Protein AF-A0A6P0YN68-F1 (afdb_monomer)

Secondary structure (DSSP, 8-state):
-GGG-SS---TTEETTEEPP-EETT-TT-EEETTEEEETTTTEE-S-EE-TTS---TTSTTHHHHHHHHTTTSPPPSS----------HHHHHHHHHHHHHHHHTT-

Mean predicted aligned error: 12.06 Å

Structure (mmCIF, N/CA/C/O backbone):
data_AF-A0A6P0YN68-F1
#
_entry.id   AF-A0A6P0YN68-F1
#
loop_
_atom_site.group_PDB
_atom_site.id
_atom_site.type_symbol
_atom_site.label_atom_id
_atom_site.label_alt_id
_atom_site.label_comp_id
_atom_site.label_asym_id
_atom_site.label_entity_id
_atom_site.label_seq_id
_atom_site.pdbx_PDB_ins_code
_atom_site.Cartn_x
_atom_site.Cartn_y
_atom_site.Cartn_z
_atom_site.occupancy
_atom_site.B_iso_or_equiv
_atom_site.auth_seq_id
_atom_site.auth_comp_id
_atom_site.auth_asym_id
_atom_site.auth_atom_id
_atom_site.pdbx_PDB_model_num
ATOM 1 N N . VAL A 1 1 ? -4.186 10.390 -21.092 1.00 51.34 1 VAL A N 1
ATOM 2 C CA . VAL A 1 1 ? -5.154 9.856 -20.096 1.00 51.34 1 VAL A CA 1
ATOM 3 C C . VAL A 1 1 ? -6.047 10.943 -19.501 1.00 51.34 1 VAL A C 1
ATOM 5 O O . VAL A 1 1 ? -7.193 10.993 -19.904 1.00 51.34 1 VAL A O 1
ATOM 8 N N . LEU A 1 2 ? -5.574 11.868 -18.649 1.00 48.81 2 LEU A N 1
ATOM 9 C CA . LEU A 1 2 ? -6.450 12.877 -18.001 1.00 48.81 2 LEU A CA 1
ATOM 10 C C . LEU A 1 2 ? -7.196 13.826 -18.965 1.00 48.81 2 LEU A C 1
ATOM 12 O O . LEU A 1 2 ? -8.251 14.332 -18.607 1.00 48.81 2 LEU A O 1
ATOM 16 N N . LYS A 1 3 ? -6.678 14.040 -20.182 1.00 60.50 3 LYS A N 1
ATOM 17 C CA . LYS A 1 3 ? -7.331 14.846 -21.232 1.00 60.50 3 LYS A CA 1
ATOM 18 C C . LYS A 1 3 ? -8.495 14.134 -21.946 1.00 60.50 3 LYS A C 1
ATOM 20 O O . LYS A 1 3 ? -9.239 14.787 -22.660 1.00 60.50 3 LYS A O 1
ATOM 25 N N . HIS A 1 4 ? -8.650 12.820 -21.760 1.00 65.06 4 HIS A N 1
ATOM 26 C CA . HIS A 1 4 ? -9.689 12.008 -22.415 1.00 65.06 4 HIS A CA 1
ATOM 27 C C . HIS A 1 4 ? -10.831 11.610 -21.469 1.00 65.06 4 HIS A C 1
ATOM 29 O O . HIS A 1 4 ? -11.683 10.814 -21.843 1.00 65.06 4 HIS A O 1
ATOM 35 N N . ILE A 1 5 ? -10.847 12.124 -20.236 1.00 71.19 5 ILE A N 1
ATOM 36 C CA . ILE A 1 5 ? -11.850 11.770 -19.230 1.00 71.19 5 ILE A CA 1
ATOM 37 C C . ILE A 1 5 ? -12.532 13.064 -18.791 1.00 71.19 5 ILE A C 1
ATOM 39 O O . ILE A 1 5 ? -11.896 13.928 -18.190 1.00 71.19 5 ILE A O 1
ATOM 43 N N . SER A 1 6 ? -13.821 13.203 -19.101 1.00 72.12 6 SER A N 1
ATOM 44 C CA . SER A 1 6 ? -14.593 14.434 -18.864 1.00 72.12 6 SER A CA 1
ATOM 45 C C . SER A 1 6 ? -14.729 14.793 -17.380 1.00 72.12 6 SER A C 1
ATOM 47 O O . SER A 1 6 ? -14.870 15.964 -17.033 1.00 72.12 6 SER A O 1
ATOM 49 N N . ARG A 1 7 ? -14.654 13.803 -16.481 1.00 67.31 7 ARG A N 1
ATOM 50 C CA . ARG A 1 7 ? -14.623 13.991 -15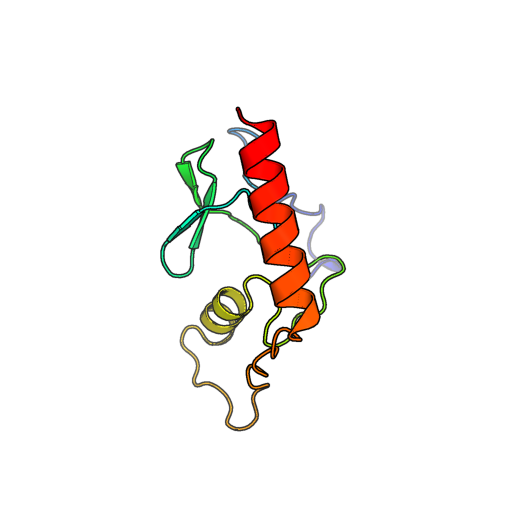.025 1.00 67.31 7 ARG A CA 1
ATOM 51 C C . ARG A 1 7 ? -13.641 13.016 -14.388 1.00 67.31 7 ARG A C 1
ATOM 53 O O . ARG A 1 7 ? -13.592 11.846 -14.756 1.00 67.31 7 ARG A O 1
ATOM 60 N N . ARG A 1 8 ? -12.871 13.480 -13.399 1.00 68.81 8 ARG A N 1
ATOM 61 C CA . ARG A 1 8 ? -11.978 12.603 -12.627 1.00 68.81 8 ARG A CA 1
ATOM 62 C C . ARG A 1 8 ? -12.815 11.554 -11.887 1.00 68.81 8 ARG A C 1
ATOM 64 O O . ARG A 1 8 ? -13.683 11.909 -11.092 1.00 68.81 8 ARG A O 1
ATOM 71 N N . LEU A 1 9 ? -12.537 10.277 -12.134 1.00 68.31 9 LEU A N 1
ATOM 72 C CA . LEU A 1 9 ? -13.107 9.171 -11.367 1.00 68.31 9 LEU A CA 1
ATOM 73 C C . LEU A 1 9 ? -12.591 9.231 -9.927 1.00 68.31 9 LEU A C 1
ATOM 75 O O . LEU A 1 9 ? -11.384 9.234 -9.684 1.00 68.31 9 LEU A O 1
ATOM 79 N N . ASN A 1 10 ? -13.513 9.280 -8.966 1.00 68.38 10 ASN A N 1
ATOM 80 C CA . ASN A 1 10 ? -13.185 9.133 -7.556 1.00 68.38 10 ASN A CA 1
ATOM 81 C C . ASN A 1 10 ? -13.312 7.653 -7.188 1.00 68.38 10 ASN A C 1
ATOM 83 O O . ASN A 1 10 ? -14.399 7.193 -6.853 1.00 68.38 10 ASN A O 1
ATOM 87 N N . LEU A 1 11 ? -12.191 6.927 -7.239 1.00 66.94 11 LEU A N 1
ATOM 88 C CA . LEU A 1 11 ? -12.108 5.486 -6.945 1.00 66.94 11 LEU A CA 1
ATOM 89 C C . LEU A 1 11 ? -12.643 5.110 -5.550 1.00 66.94 11 LEU A C 1
ATOM 91 O O . LEU A 1 11 ? -12.955 3.954 -5.281 1.00 66.94 11 LEU A O 1
ATOM 95 N N . VAL A 1 12 ? -12.751 6.087 -4.650 1.00 63.16 12 VAL A N 1
ATOM 96 C CA . VAL A 1 12 ? -13.224 5.888 -3.279 1.00 63.16 12 VAL A CA 1
ATOM 97 C C . VAL A 1 12 ? -14.738 6.061 -3.171 1.00 63.16 12 VAL A C 1
ATOM 99 O O . VAL A 1 12 ? -15.331 5.593 -2.204 1.00 63.16 12 VAL A O 1
ATOM 102 N N . ARG A 1 13 ? -15.386 6.738 -4.125 1.00 68.00 13 ARG A N 1
ATOM 103 C CA . ARG A 1 13 ? -16.820 7.040 -4.080 1.00 68.00 13 ARG A CA 1
ATOM 104 C C . ARG A 1 13 ? -17.585 5.963 -4.849 1.00 68.00 13 ARG A C 1
ATOM 106 O O . ARG A 1 13 ? -17.758 6.077 -6.058 1.00 68.00 13 ARG A O 1
ATOM 113 N N . ARG A 1 14 ? -18.022 4.923 -4.135 1.00 69.69 14 ARG A N 1
ATOM 114 C CA . ARG A 1 14 ? -18.839 3.830 -4.682 1.00 69.69 14 ARG A CA 1
ATOM 115 C C . ARG A 1 14 ? -20.325 4.042 -4.356 1.00 69.69 14 ARG A C 1
ATOM 117 O O . ARG A 1 14 ? -20.614 4.757 -3.391 1.00 69.69 14 ARG A O 1
ATOM 124 N N . PRO A 1 15 ? -21.257 3.450 -5.129 1.00 68.88 15 PRO A N 1
ATOM 125 C CA . PRO A 1 15 ? -22.693 3.499 -4.838 1.00 68.88 15 PRO A CA 1
ATOM 126 C C . PRO A 1 15 ? -23.025 3.000 -3.426 1.00 68.88 15 PRO A C 1
ATOM 128 O O . PRO A 1 15 ? -23.815 3.614 -2.721 1.00 68.88 15 PRO A O 1
ATOM 131 N N . GLU A 1 16 ? -22.339 1.947 -2.978 1.00 71.12 16 GLU A N 1
ATOM 132 C CA . GLU A 1 16 ? -22.466 1.360 -1.642 1.00 71.12 16 GLU A CA 1
ATOM 133 C C . GLU A 1 16 ? -21.719 2.128 -0.528 1.00 71.12 16 GLU A C 1
ATOM 135 O O . GLU A 1 16 ? -21.645 1.658 0.606 1.00 71.12 16 GLU A O 1
ATOM 140 N N . GLY A 1 17 ? -21.139 3.296 -0.832 1.00 68.88 17 GLY A N 1
ATOM 141 C CA . GLY A 1 17 ? -20.461 4.165 0.133 1.00 68.88 17 GLY A CA 1
ATOM 142 C C . GLY A 1 17 ? -18.961 4.361 -0.117 1.00 68.88 17 GLY A C 1
ATOM 143 O O . GLY A 1 17 ? -18.391 3.954 -1.134 1.00 68.88 17 GLY A O 1
ATOM 144 N N . LYS A 1 18 ? -18.290 5.042 0.821 1.00 69.19 18 LYS A N 1
ATOM 145 C CA . LYS A 1 18 ? -16.860 5.365 0.700 1.00 69.19 18 LYS A CA 1
ATOM 146 C C . LYS A 1 18 ? -16.014 4.104 0.914 1.00 69.19 18 LYS A C 1
ATOM 148 O O . LYS A 1 18 ? -16.069 3.492 1.974 1.00 69.19 18 LYS A O 1
ATOM 153 N N . GLY A 1 19 ? -15.244 3.695 -0.092 1.00 65.62 19 GLY A N 1
ATOM 154 C CA . GLY A 1 19 ? -14.345 2.546 0.016 1.00 65.62 19 GLY A CA 1
ATOM 155 C C . GLY A 1 19 ? -13.11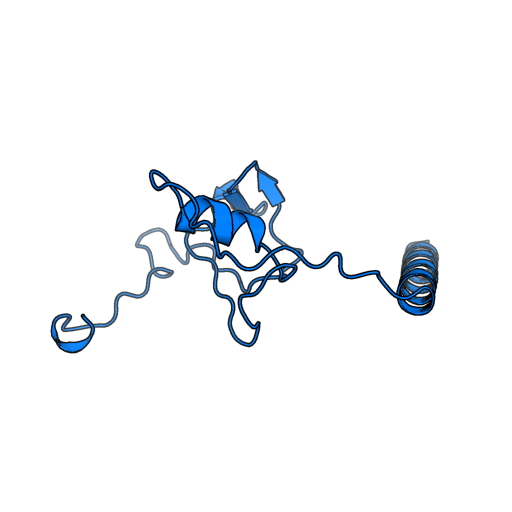2 2.805 0.890 1.00 65.62 19 GLY A C 1
ATOM 156 O O . GLY A 1 19 ? -12.773 3.964 1.137 1.00 65.62 19 GLY A O 1
ATOM 157 N N . PRO A 1 20 ? -12.419 1.744 1.349 1.00 63.78 20 PRO A N 1
ATOM 158 C CA . PRO A 1 20 ? -11.188 1.905 2.108 1.00 63.78 20 PRO A CA 1
ATOM 159 C C . PRO A 1 20 ? -10.125 2.538 1.207 1.00 63.78 20 PRO A C 1
ATOM 161 O O . PRO A 1 20 ? -9.895 2.093 0.079 1.00 63.78 20 PRO A O 1
ATOM 164 N N . GLY A 1 21 ? -9.504 3.598 1.712 1.00 62.91 21 GLY A N 1
ATOM 165 C CA . GLY A 1 21 ? -8.381 4.281 1.089 1.00 62.91 21 GLY A CA 1
ATOM 166 C C . GLY A 1 21 ? -7.246 4.395 2.092 1.00 62.91 21 GLY A C 1
ATOM 167 O O . GLY A 1 21 ? -7.490 4.697 3.260 1.00 62.91 21 GLY A O 1
ATOM 168 N N . SER A 1 22 ? -6.017 4.130 1.654 1.00 67.81 22 SER A N 1
ATOM 169 C CA . SER A 1 22 ? -4.861 4.077 2.547 1.00 67.81 22 SER A CA 1
ATOM 170 C C . SER A 1 22 ? -3.745 4.994 2.089 1.00 67.81 22 SER A C 1
ATOM 172 O O . SER A 1 22 ? -3.391 5.041 0.908 1.00 67.81 22 SER A O 1
ATOM 174 N N . TRP A 1 23 ? -3.159 5.661 3.073 1.00 74.62 23 TRP A N 1
ATOM 175 C CA . TRP A 1 23 ? -1.841 6.260 2.977 1.00 74.62 23 TRP A CA 1
ATOM 176 C C . TRP A 1 23 ? -0.837 5.172 3.353 1.00 74.62 23 TRP A C 1
ATOM 178 O O . TRP A 1 23 ? -0.983 4.526 4.398 1.00 74.62 23 TRP A O 1
ATOM 188 N N . ALA A 1 24 ? 0.154 4.930 2.498 1.00 78.81 24 ALA A N 1
ATOM 189 C CA . ALA A 1 24 ? 1.163 3.917 2.765 1.00 78.81 24 ALA A CA 1
ATOM 190 C C . ALA A 1 24 ? 1.813 4.143 4.145 1.00 78.81 24 ALA A C 1
ATOM 192 O O . ALA A 1 24 ? 2.147 5.266 4.506 1.00 78.81 24 ALA A O 1
ATOM 193 N N . GLY A 1 25 ? 1.955 3.074 4.937 1.00 77.62 25 GLY A N 1
ATOM 194 C CA . GLY A 1 25 ? 2.468 3.133 6.312 1.00 77.62 25 GLY A CA 1
ATOM 195 C C . GLY A 1 25 ? 1.411 3.251 7.417 1.00 77.62 25 GLY A C 1
ATOM 196 O O . GLY A 1 25 ? 1.780 3.268 8.590 1.00 77.62 25 GLY A O 1
ATOM 197 N N . SER A 1 26 ? 0.116 3.294 7.086 1.00 84.19 26 SER A N 1
ATOM 198 C CA . SER A 1 26 ? -0.950 3.240 8.095 1.00 84.19 26 SER A CA 1
ATOM 199 C C . SER A 1 26 ? -0.929 1.917 8.887 1.00 84.19 26 SER A C 1
ATOM 201 O O . SER A 1 26 ? -0.969 0.851 8.275 1.00 84.19 26 SER A O 1
ATOM 203 N N . PRO A 1 27 ? -0.948 1.937 10.237 1.00 83.56 27 PRO A N 1
ATOM 204 C CA . PRO A 1 27 ? -1.009 0.719 11.052 1.00 83.56 27 PRO A CA 1
ATOM 205 C C . PRO A 1 27 ? -2.404 0.068 11.073 1.00 83.56 27 PRO A C 1
ATOM 207 O O . PRO A 1 27 ? -2.592 -0.945 11.736 1.00 83.56 27 PRO A O 1
ATOM 210 N N . HIS A 1 28 ? -3.391 0.671 10.400 1.00 88.06 28 HIS A N 1
ATOM 211 C CA . HIS A 1 28 ? -4.792 0.236 10.420 1.00 88.06 28 HIS A CA 1
ATOM 212 C C . HIS A 1 28 ? -5.035 -1.080 9.673 1.00 88.06 28 HIS A C 1
ATOM 214 O O . HIS A 1 28 ? -5.882 -1.871 10.078 1.00 88.06 28 HIS A O 1
ATOM 220 N N . PHE A 1 29 ? -4.321 -1.304 8.570 1.00 89.44 29 PHE A N 1
ATOM 221 C CA . PHE A 1 29 ? -4.612 -2.413 7.665 1.00 89.44 29 PHE A CA 1
ATOM 222 C C . PHE A 1 29 ? -3.905 -3.695 8.095 1.00 89.44 29 PHE A C 1
ATOM 224 O O . PHE A 1 29 ? -2.716 -3.684 8.421 1.00 89.44 29 PHE A O 1
ATOM 231 N N . GLN A 1 30 ? -4.638 -4.804 8.038 1.00 92.00 30 GLN A N 1
ATOM 232 C CA . GLN A 1 30 ? -4.094 -6.143 8.227 1.00 92.00 30 GLN A CA 1
ATOM 233 C C . GLN A 1 30 ? -3.578 -6.681 6.899 1.00 92.00 30 GLN A C 1
ATOM 235 O O . GLN A 1 30 ? -4.071 -6.311 5.834 1.00 92.00 30 GLN A O 1
ATOM 240 N N . ARG A 1 31 ? -2.551 -7.525 6.950 1.00 90.38 31 ARG A N 1
ATOM 241 C CA . ARG A 1 31 ? -1.911 -8.042 5.746 1.00 90.38 31 ARG A CA 1
ATOM 242 C C . ARG A 1 31 ? -2.306 -9.486 5.488 1.00 90.38 31 ARG A C 1
ATOM 244 O O . ARG A 1 31 ? -2.160 -10.323 6.370 1.00 90.38 31 ARG A O 1
ATOM 251 N N . GLU A 1 32 ? -2.706 -9.756 4.251 1.00 92.75 32 GLU A N 1
ATOM 252 C CA . GLU A 1 32 ? -3.024 -11.087 3.736 1.00 92.75 32 GLU A CA 1
ATOM 253 C C . GLU A 1 32 ? -2.285 -11.285 2.407 1.00 92.75 32 GLU A C 1
ATOM 255 O O . GLU A 1 32 ? -2.728 -10.825 1.353 1.00 92.75 32 GLU A O 1
ATOM 260 N N . GLY A 1 33 ? -1.100 -11.904 2.463 1.00 91.56 33 GLY A N 1
ATOM 261 C CA . GLY A 1 33 ? -0.209 -12.028 1.304 1.00 91.56 33 GLY A CA 1
ATOM 262 C C . GLY A 1 33 ? 0.151 -10.661 0.705 1.00 91.56 33 GLY A C 1
ATOM 263 O O . GLY A 1 33 ? 0.708 -9.794 1.391 1.00 91.56 33 GLY A O 1
ATOM 264 N N . ASP A 1 34 ? -0.212 -10.465 -0.564 1.00 91.31 34 ASP A N 1
ATOM 265 C CA . ASP A 1 34 ? -0.008 -9.226 -1.332 1.00 91.31 34 ASP A CA 1
ATOM 266 C C . ASP A 1 34 ? -1.209 -8.266 -1.270 1.00 91.31 34 ASP A C 1
ATOM 268 O O . ASP A 1 34 ? -1.331 -7.335 -2.071 1.00 91.31 34 ASP A O 1
ATOM 272 N N . ARG A 1 35 ? -2.132 -8.481 -0.324 1.00 91.00 35 ARG A N 1
ATOM 273 C CA . ARG A 1 35 ? -3.309 -7.635 -0.099 1.00 91.00 35 ARG A CA 1
ATOM 274 C C . ARG A 1 35 ? -3.289 -7.017 1.294 1.00 91.00 35 ARG A C 1
ATOM 276 O O . ARG A 1 35 ? -2.789 -7.587 2.263 1.00 91.00 35 ARG A O 1
ATOM 283 N N . LEU A 1 36 ? -3.869 -5.823 1.379 1.00 91.44 36 LEU A N 1
ATOM 284 C CA . LEU A 1 36 ? -4.144 -5.131 2.634 1.00 91.44 36 LEU A CA 1
ATOM 285 C C . LEU A 1 36 ? -5.646 -5.167 2.872 1.00 91.44 36 LEU A C 1
ATOM 287 O O . LEU A 1 36 ? -6.399 -4.743 2.002 1.00 91.44 36 LEU A O 1
ATOM 291 N N . ILE A 1 37 ? -6.080 -5.660 4.022 1.00 92.12 37 ILE A N 1
ATOM 292 C CA . ILE A 1 37 ? -7.486 -5.759 4.400 1.00 92.12 37 ILE A CA 1
ATOM 293 C C . ILE A 1 37 ? -7.796 -4.689 5.437 1.00 92.12 37 ILE A C 1
ATOM 295 O O . ILE A 1 37 ? -7.033 -4.467 6.380 1.00 92.12 37 ILE A O 1
ATOM 299 N N . ASP A 1 38 ? -8.917 -4.000 5.249 1.00 90.25 38 ASP A N 1
ATOM 300 C CA . ASP A 1 38 ? -9.470 -3.126 6.273 1.00 90.25 38 ASP A CA 1
ATOM 301 C C . ASP A 1 38 ? -10.270 -3.973 7.277 1.00 90.25 38 ASP A C 1
ATOM 303 O O . ASP A 1 38 ? -11.354 -4.451 6.924 1.00 90.25 38 ASP A O 1
ATOM 307 N N . PRO A 1 39 ? -9.795 -4.148 8.525 1.00 89.69 39 PRO A N 1
ATOM 308 C CA . PRO A 1 39 ? -10.459 -5.015 9.494 1.00 89.69 39 PRO A CA 1
ATOM 309 C C . PRO A 1 39 ? -11.822 -4.480 9.955 1.00 89.69 39 PRO A C 1
ATOM 311 O O . PRO A 1 39 ? -12.613 -5.241 10.497 1.00 89.69 39 PRO A O 1
ATOM 314 N N . LYS A 1 40 ? -12.131 -3.189 9.747 1.00 86.81 40 LYS A N 1
ATOM 315 C CA . LYS A 1 40 ? -13.435 -2.619 10.132 1.00 86.81 40 LYS A CA 1
ATOM 316 C C . LYS A 1 40 ? -14.546 -2.999 9.167 1.00 86.81 40 LYS A C 1
ATOM 318 O O . LYS A 1 40 ? -15.691 -3.121 9.581 1.00 86.81 40 LYS A O 1
ATOM 323 N N . VAL A 1 41 ? -14.220 -3.122 7.882 1.00 84.56 41 VAL A N 1
ATOM 324 C CA . VAL A 1 41 ? -15.204 -3.432 6.832 1.00 84.56 41 VAL A CA 1
ATOM 325 C C . VAL A 1 41 ? -15.012 -4.823 6.232 1.00 84.56 41 VAL A C 1
ATOM 327 O O . VAL A 1 41 ? -15.836 -5.237 5.423 1.00 84.56 41 VAL A O 1
ATOM 330 N N . GLY A 1 42 ? -13.933 -5.530 6.590 1.00 87.69 42 GLY A N 1
ATOM 331 C CA . GLY A 1 42 ? -13.614 -6.869 6.087 1.00 87.69 42 GLY A CA 1
ATOM 332 C C . GLY A 1 42 ? -13.350 -6.907 4.581 1.00 87.69 42 GLY A C 1
ATOM 333 O O . GLY A 1 42 ? -13.569 -7.929 3.939 1.00 87.69 42 GLY A O 1
ATOM 334 N N . LYS A 1 43 ? -12.947 -5.779 3.983 1.00 87.50 43 LYS A N 1
ATOM 335 C CA . LYS A 1 43 ? -12.759 -5.648 2.532 1.00 87.50 43 LYS A CA 1
ATOM 336 C C . LYS A 1 43 ? -11.303 -5.337 2.196 1.00 87.50 43 LYS A C 1
ATOM 338 O O . LYS A 1 43 ? -10.660 -4.585 2.937 1.00 87.50 43 LYS A O 1
ATOM 343 N N . PRO A 1 44 ? -10.793 -5.847 1.061 1.00 88.94 44 PRO A N 1
ATOM 344 C CA . PRO A 1 44 ? -9.474 -5.479 0.590 1.00 88.94 44 PRO A CA 1
ATOM 345 C C . PRO A 1 44 ? -9.417 -3.993 0.239 1.00 88.94 44 PRO A C 1
ATOM 347 O O . PRO A 1 44 ? -10.374 -3.388 -0.260 1.00 88.94 44 PRO A O 1
ATOM 350 N N . LEU A 1 45 ? -8.254 -3.416 0.495 1.00 87.38 45 LEU A N 1
ATOM 351 C CA . LEU A 1 45 ? -7.887 -2.083 0.084 1.00 87.38 45 LEU A CA 1
ATOM 352 C C . LEU A 1 45 ? -7.865 -2.021 -1.444 1.00 87.38 45 LEU A C 1
ATOM 354 O O . LEU A 1 45 ? -7.215 -2.826 -2.103 1.00 87.38 45 LEU A O 1
ATOM 358 N N . GLN A 1 46 ? -8.562 -1.035 -1.999 1.00 82.19 46 GLN A N 1
ATOM 359 C CA . GLN A 1 46 ? -8.676 -0.888 -3.452 1.00 82.19 46 GLN A CA 1
ATOM 360 C C . GLN A 1 46 ? -7.515 -0.111 -4.065 1.00 82.19 46 GLN A C 1
ATOM 362 O O . GLN A 1 46 ? -7.143 -0.347 -5.208 1.00 82.19 46 GLN A O 1
ATOM 367 N N . TYR A 1 47 ? -6.972 0.855 -3.325 1.00 83.44 47 TYR A N 1
ATOM 368 C CA . TYR A 1 47 ? -5.853 1.662 -3.781 1.00 83.44 47 TYR A CA 1
ATOM 369 C C . TYR A 1 47 ? -4.940 2.003 -2.608 1.00 83.44 47 TYR A C 1
ATOM 371 O O . TYR A 1 47 ? -5.394 2.281 -1.494 1.00 83.44 47 TYR A O 1
ATOM 379 N N . LEU A 1 48 ? -3.643 2.009 -2.888 1.00 86.50 48 LEU A N 1
ATOM 380 C CA . LEU A 1 48 ? -2.601 2.375 -1.948 1.00 86.50 48 LEU A CA 1
ATOM 381 C C . LEU A 1 48 ? -1.913 3.640 -2.454 1.00 86.50 48 LEU A C 1
ATOM 383 O O . LEU A 1 48 ? -1.462 3.692 -3.597 1.00 86.50 48 LEU A O 1
ATOM 387 N N . HIS A 1 49 ? -1.872 4.676 -1.621 1.00 85.19 49 HIS A N 1
ATOM 388 C CA . HIS A 1 49 ? -1.296 5.962 -1.990 1.00 85.19 49 HIS A CA 1
ATOM 389 C C . HIS A 1 49 ? -0.042 6.250 -1.159 1.00 85.19 49 HIS A C 1
ATOM 391 O O . HIS A 1 49 ? -0.115 6.434 0.054 1.00 85.19 49 HIS A O 1
ATOM 397 N N . TRP A 1 50 ? 1.115 6.340 -1.818 1.00 88.12 50 TRP A N 1
ATOM 398 C CA . TRP A 1 50 ? 2.395 6.745 -1.217 1.00 88.12 50 TRP A CA 1
ATOM 399 C C . TRP A 1 50 ? 2.596 8.267 -1.245 1.00 88.12 50 TRP A C 1
ATOM 401 O O . TRP A 1 50 ? 3.635 8.771 -1.661 1.00 88.12 50 TRP A O 1
ATOM 411 N N 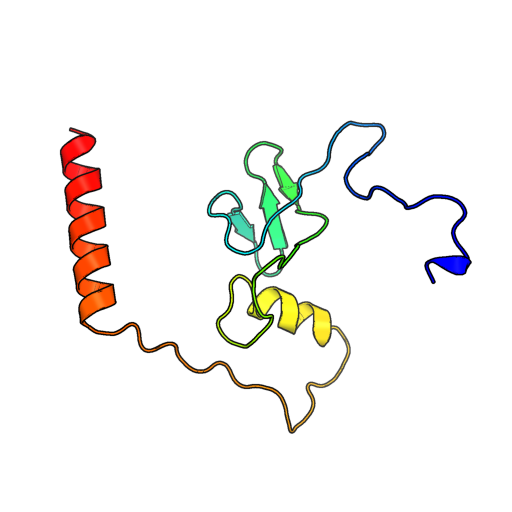. ALA A 1 51 ? 1.592 9.036 -0.834 1.00 80.19 51 ALA A N 1
ATOM 412 C CA . ALA A 1 51 ? 1.722 10.489 -0.808 1.00 80.19 51 ALA A CA 1
ATOM 413 C C . ALA A 1 51 ? 2.789 10.927 0.206 1.00 80.19 51 ALA A C 1
ATOM 415 O O . ALA A 1 51 ? 2.728 10.556 1.377 1.00 80.19 51 ALA A O 1
ATOM 416 N N . GLY A 1 52 ? 3.769 11.709 -0.247 1.00 81.19 52 GLY A N 1
ATOM 417 C CA . GLY A 1 52 ? 4.878 12.164 0.598 1.00 81.19 52 GLY A CA 1
ATOM 418 C C . GLY A 1 52 ? 5.877 11.068 0.989 1.00 81.19 52 GLY A C 1
ATOM 419 O O . GLY A 1 52 ? 6.830 11.354 1.707 1.00 81.19 52 GLY A O 1
ATOM 420 N N . ILE A 1 53 ? 5.705 9.831 0.508 1.00 83.62 53 ILE A N 1
ATOM 421 C CA . ILE A 1 53 ? 6.652 8.731 0.712 1.00 83.62 53 ILE A CA 1
ATOM 422 C C . ILE A 1 53 ? 7.329 8.447 -0.619 1.00 83.62 53 ILE A C 1
ATOM 424 O O . ILE A 1 53 ? 6.683 8.081 -1.599 1.00 83.62 53 ILE A O 1
ATOM 428 N N . ARG A 1 54 ? 8.656 8.578 -0.652 1.00 86.31 54 ARG A N 1
ATOM 429 C CA . ARG A 1 54 ? 9.434 8.158 -1.815 1.00 86.31 54 ARG A CA 1
ATOM 430 C C . ARG A 1 54 ? 9.288 6.646 -1.989 1.00 86.31 54 ARG A C 1
ATOM 432 O O . ARG A 1 54 ? 9.637 5.884 -1.088 1.00 86.31 54 ARG A O 1
ATOM 439 N N . ILE A 1 55 ? 8.768 6.230 -3.142 1.00 87.88 55 ILE A N 1
ATOM 440 C CA . ILE A 1 55 ? 8.642 4.816 -3.504 1.00 87.88 55 ILE A CA 1
ATOM 441 C C . ILE A 1 55 ? 10.045 4.295 -3.812 1.00 87.88 55 ILE A C 1
ATOM 443 O O . ILE A 1 55 ? 10.621 4.593 -4.856 1.00 87.88 55 ILE A O 1
ATOM 447 N N . GLN A 1 56 ? 10.616 3.572 -2.855 1.00 89.50 56 GLN A N 1
ATOM 448 C CA . GLN A 1 56 ? 11.947 2.989 -2.948 1.00 89.50 56 GLN A CA 1
ATOM 449 C C . GLN A 1 56 ? 12.039 1.755 -2.048 1.00 89.50 56 GLN A C 1
ATOM 451 O O . GLN A 1 56 ? 11.236 1.616 -1.115 1.00 89.50 56 GLN A O 1
ATOM 456 N N . PRO A 1 57 ? 13.033 0.884 -2.263 1.00 90.31 57 PRO A N 1
ATOM 457 C CA . PRO A 1 57 ? 13.189 -0.296 -1.439 1.00 90.31 57 PRO A CA 1
ATOM 458 C C . PRO A 1 57 ? 13.255 0.032 0.053 1.00 90.31 57 PRO A C 1
ATOM 460 O O . PRO A 1 57 ? 13.950 0.951 0.483 1.00 90.31 57 PRO A O 1
ATOM 463 N N . GLY A 1 58 ? 12.470 -0.707 0.839 1.00 85.94 58 GLY A N 1
ATOM 464 C CA . GLY A 1 58 ? 12.346 -0.501 2.284 1.00 85.94 58 GLY A CA 1
ATOM 465 C C . GLY A 1 58 ? 11.263 0.498 2.711 1.00 85.94 58 GLY A C 1
ATOM 466 O O . GLY A 1 58 ? 10.973 0.576 3.905 1.00 85.94 58 GLY A O 1
ATOM 467 N N . CYS A 1 59 ? 10.611 1.215 1.786 1.00 89.31 59 CYS A N 1
ATOM 468 C CA . CYS A 1 59 ? 9.439 2.019 2.135 1.00 89.31 59 CYS A CA 1
ATOM 469 C C . CYS A 1 59 ? 8.256 1.133 2.569 1.00 89.31 59 CYS A C 1
ATOM 471 O O . CYS A 1 59 ? 8.228 -0.080 2.330 1.00 89.31 59 CYS A O 1
ATOM 473 N N . ALA A 1 60 ? 7.251 1.744 3.201 1.00 88.75 60 ALA A N 1
ATOM 474 C CA . ALA A 1 60 ? 6.040 1.029 3.592 1.00 88.75 60 ALA A CA 1
ATOM 475 C C . ALA A 1 60 ? 5.418 0.323 2.379 1.00 88.75 60 ALA A C 1
ATOM 477 O O . ALA A 1 60 ? 5.256 0.944 1.331 1.00 88.75 60 ALA A O 1
ATOM 478 N N . TYR A 1 61 ? 5.091 -0.962 2.531 1.00 89.94 61 TYR A N 1
ATOM 479 C CA . TYR A 1 61 ? 4.480 -1.793 1.486 1.00 89.94 61 TYR A CA 1
ATOM 480 C C . TYR A 1 61 ? 5.273 -1.870 0.166 1.00 89.94 61 TYR A C 1
ATOM 482 O O . TYR A 1 61 ? 4.688 -2.095 -0.892 1.00 89.94 61 TYR A O 1
ATOM 490 N N . TRP A 1 62 ? 6.597 -1.679 0.211 1.00 91.12 62 TRP A N 1
ATOM 491 C CA . TRP A 1 62 ? 7.468 -1.815 -0.964 1.00 91.12 62 TRP A CA 1
ATOM 492 C C . TRP A 1 62 ? 7.304 -3.163 -1.673 1.00 91.12 62 TRP A C 1
ATOM 494 O O .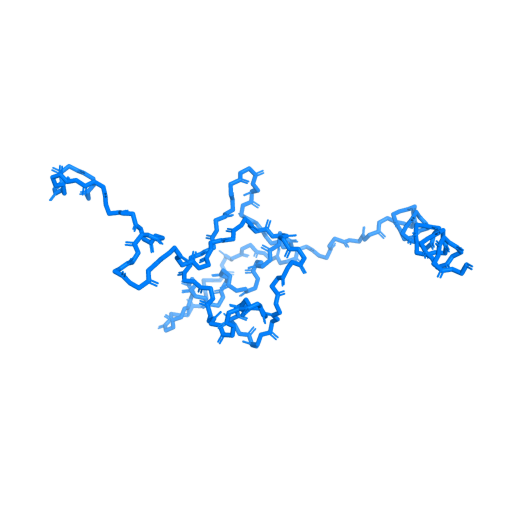 TRP A 1 62 ? 7.288 -3.230 -2.893 1.00 91.12 62 TRP A O 1
ATOM 504 N N . ASP A 1 63 ? 7.168 -4.234 -0.904 1.00 90.94 63 ASP A N 1
ATOM 505 C CA . ASP A 1 63 ? 6.992 -5.592 -1.406 1.00 90.94 63 ASP A CA 1
ATOM 506 C C . ASP A 1 63 ? 5.660 -5.789 -2.143 1.00 90.94 63 ASP A C 1
ATOM 508 O O . ASP A 1 63 ? 5.638 -6.441 -3.180 1.00 90.94 63 ASP A O 1
ATOM 512 N N . ILE A 1 64 ? 4.579 -5.151 -1.681 1.00 92.38 64 ILE A N 1
ATOM 513 C CA . ILE A 1 64 ? 3.303 -5.114 -2.416 1.00 92.38 64 ILE A CA 1
ATOM 514 C C . ILE A 1 64 ? 3.482 -4.372 -3.744 1.00 92.38 64 ILE A C 1
ATOM 516 O O . ILE A 1 64 ? 3.048 -4.852 -4.789 1.00 92.38 64 ILE A O 1
ATOM 520 N N . TRP A 1 65 ? 4.137 -3.206 -3.720 1.00 91.50 65 TRP A N 1
ATOM 521 C CA . TRP A 1 65 ? 4.436 -2.463 -4.945 1.00 91.50 65 TRP A CA 1
ATOM 522 C C . TRP A 1 65 ? 5.271 -3.301 -5.920 1.00 91.50 65 TRP A C 1
ATOM 524 O O . TRP A 1 65 ? 4.948 -3.358 -7.102 1.00 91.50 65 TRP A O 1
ATOM 534 N N . GLU A 1 66 ? 6.306 -3.982 -5.424 1.00 91.81 66 GLU A N 1
ATOM 535 C CA . GLU A 1 66 ? 7.201 -4.807 -6.232 1.00 91.81 66 GLU A CA 1
ATOM 536 C C . GLU A 1 66 ? 6.468 -6.000 -6.856 1.00 91.81 66 GLU A C 1
ATOM 538 O O . GLU A 1 66 ? 6.641 -6.254 -8.048 1.00 91.81 66 GLU A O 1
ATOM 543 N N . HIS A 1 67 ? 5.625 -6.689 -6.079 1.00 92.50 67 HIS A N 1
ATOM 544 C CA . HIS A 1 67 ? 4.801 -7.797 -6.559 1.00 92.50 67 HIS A CA 1
ATOM 545 C C . HIS A 1 67 ? 3.946 -7.372 -7.757 1.00 92.50 67 HIS A C 1
ATOM 547 O O . HIS A 1 67 ? 4.043 -7.966 -8.827 1.00 92.50 67 HIS A O 1
ATOM 553 N N . TYR A 1 68 ? 3.151 -6.306 -7.606 1.00 92.44 68 TYR A N 1
ATOM 554 C CA . TYR A 1 68 ? 2.272 -5.852 -8.685 1.00 92.44 68 TYR A CA 1
ATOM 555 C C . TYR A 1 68 ? 3.032 -5.194 -9.838 1.00 92.44 68 TYR A C 1
ATOM 557 O O . TYR A 1 68 ? 2.575 -5.264 -10.976 1.00 92.44 68 TYR A O 1
ATOM 565 N N . ARG A 1 69 ? 4.190 -4.570 -9.582 1.00 91.62 69 ARG A N 1
ATOM 566 C CA . ARG A 1 69 ? 4.996 -3.947 -10.638 1.00 91.62 69 ARG A CA 1
ATOM 567 C C . ARG A 1 69 ? 5.499 -4.971 -11.649 1.00 91.62 69 ARG A C 1
ATOM 569 O O . ARG A 1 69 ? 5.589 -4.623 -12.822 1.00 91.62 69 ARG A O 1
ATOM 576 N N . TYR A 1 70 ? 5.836 -6.174 -11.199 1.00 92.31 70 TYR A N 1
ATOM 577 C CA . TYR A 1 70 ? 6.373 -7.243 -12.043 1.00 92.31 70 TYR A CA 1
ATOM 578 C C . TYR A 1 70 ? 5.411 -8.429 -12.154 1.00 92.31 70 TYR A C 1
ATOM 580 O O . TYR A 1 70 ? 5.824 -9.550 -12.440 1.00 92.31 70 TYR A O 1
ATOM 588 N N . LEU A 1 71 ? 4.11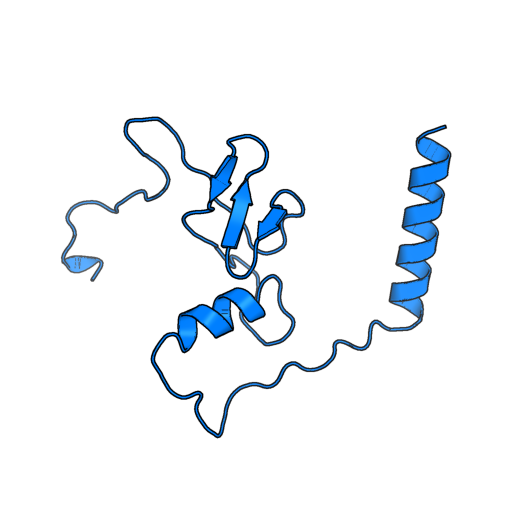6 -8.209 -11.915 1.00 94.31 71 LEU A N 1
ATOM 589 C CA . LEU A 1 71 ? 3.125 -9.270 -12.023 1.00 94.31 71 LEU A CA 1
ATOM 590 C C . LEU A 1 71 ? 3.014 -9.715 -13.487 1.00 94.31 71 LEU A C 1
ATOM 592 O O . LEU A 1 71 ? 2.543 -8.962 -14.334 1.00 94.31 71 LEU A O 1
ATOM 596 N N . GLY A 1 72 ? 3.454 -10.942 -13.770 1.00 93.94 72 GLY A N 1
ATOM 597 C CA . GLY A 1 72 ? 3.489 -11.490 -15.129 1.00 93.94 72 GLY A CA 1
ATOM 598 C C . GLY A 1 72 ? 4.684 -11.037 -15.976 1.00 93.94 72 GLY A C 1
ATOM 599 O O . GLY A 1 72 ? 4.767 -11.416 -17.140 1.00 93.94 72 GLY A O 1
ATOM 600 N N . GLU A 1 73 ? 5.624 -10.276 -15.408 1.00 93.19 73 GLU A N 1
ATOM 601 C CA . GLU A 1 73 ? 6.849 -9.826 -16.077 1.00 93.19 73 GLU A CA 1
ATOM 602 C C . GLU A 1 73 ? 8.089 -10.343 -15.334 1.00 93.19 73 GLU A C 1
ATOM 604 O O . GLU A 1 73 ? 8.107 -10.465 -14.108 1.00 93.19 73 GLU A O 1
ATOM 609 N N . ALA A 1 74 ? 9.171 -10.618 -16.065 1.00 90.06 74 ALA A N 1
ATOM 610 C CA . ALA A 1 74 ? 10.456 -10.889 -15.430 1.00 90.06 74 ALA A CA 1
ATOM 611 C C . ALA A 1 74 ? 11.002 -9.607 -14.782 1.00 90.06 74 ALA A C 1
ATOM 613 O O . ALA A 1 74 ? 10.979 -8.530 -15.382 1.00 90.06 74 ALA A O 1
ATOM 614 N N . LYS A 1 75 ? 11.540 -9.723 -13.562 1.00 89.38 75 LYS A N 1
ATOM 615 C CA . LYS A 1 75 ? 12.235 -8.603 -12.917 1.00 89.38 75 LYS A CA 1
ATOM 616 C C . LYS A 1 75 ? 13.478 -8.226 -13.743 1.00 89.38 75 LYS A C 1
ATOM 618 O O . LYS A 1 75 ? 14.234 -9.121 -14.124 1.00 89.38 75 LYS A O 1
ATOM 623 N N . PRO A 1 76 ? 13.725 -6.932 -14.009 1.00 88.56 76 PRO A N 1
ATOM 624 C CA . PRO A 1 76 ? 14.895 -6.498 -14.759 1.0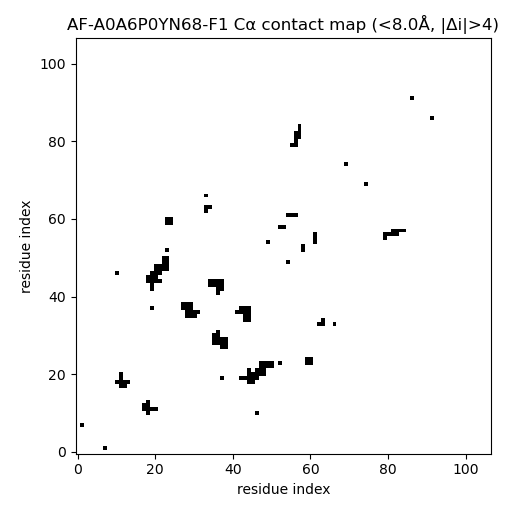0 88.56 76 PRO A CA 1
ATOM 625 C C . PRO A 1 76 ? 16.172 -6.778 -13.963 1.00 88.56 76 PRO A C 1
ATOM 627 O O . PRO A 1 76 ? 16.176 -6.665 -12.742 1.00 88.56 76 PRO A O 1
ATOM 630 N N . THR A 1 77 ? 17.276 -7.076 -14.652 1.00 84.62 77 THR A N 1
ATOM 631 C CA . THR A 1 77 ? 18.580 -7.366 -14.025 1.00 84.62 77 THR A CA 1
ATOM 632 C C . THR A 1 77 ? 19.071 -6.217 -13.140 1.00 84.62 77 THR A C 1
ATOM 634 O O . THR A 1 77 ? 19.602 -6.440 -12.056 1.00 84.62 77 THR A O 1
ATOM 637 N N . ASN A 1 78 ? 18.832 -4.978 -13.575 1.00 82.12 78 ASN A N 1
ATOM 638 C CA . ASN A 1 78 ? 19.140 -3.770 -12.816 1.00 82.12 78 ASN A CA 1
ATOM 639 C C . ASN A 1 78 ? 17.866 -3.247 -12.143 1.00 82.12 78 ASN A C 1
ATOM 641 O O . ASN A 1 78 ? 17.180 -2.379 -12.686 1.00 82.12 78 ASN A O 1
ATOM 645 N N . TYR A 1 79 ? 17.541 -3.785 -10.966 1.00 80.50 79 TYR A N 1
ATOM 646 C CA . TYR A 1 79 ? 16.423 -3.324 -10.142 1.00 80.50 79 TYR A CA 1
ATOM 647 C C . TYR A 1 79 ? 16.909 -2.799 -8.783 1.00 80.50 79 TYR A C 1
ATOM 649 O O . TYR A 1 79 ? 17.913 -3.281 -8.252 1.00 80.50 79 TYR A O 1
ATOM 657 N N . PRO A 1 80 ? 16.222 -1.802 -8.197 1.00 81.19 80 PRO A N 1
ATOM 658 C CA . PRO A 1 80 ? 16.616 -1.258 -6.908 1.00 81.19 80 PRO A CA 1
ATOM 659 C C . PRO A 1 80 ? 16.418 -2.317 -5.809 1.00 81.19 80 PRO A C 1
ATOM 661 O O . PRO A 1 80 ? 15.303 -2.771 -5.550 1.00 81.19 80 PRO A O 1
ATOM 664 N N . GLN A 1 81 ? 17.521 -2.716 -5.176 1.00 77.50 81 GLN A N 1
ATOM 665 C CA . GLN A 1 81 ? 17.563 -3.721 -4.111 1.00 77.50 81 GLN A CA 1
ATOM 666 C C . GLN A 1 81 ? 17.077 -3.137 -2.785 1.00 77.50 81 GLN A C 1
ATOM 668 O O . GLN A 1 81 ? 17.343 -1.976 -2.467 1.00 77.50 81 GLN A O 1
ATOM 673 N N . LYS A 1 82 ? 16.404 -3.962 -1.974 1.00 70.75 82 LYS A N 1
ATOM 674 C CA . LYS A 1 82 ? 16.063 -3.619 -0.590 1.00 70.75 82 LYS A CA 1
ATOM 675 C C . LYS A 1 82 ? 17.353 -3.435 0.191 1.00 70.75 82 LYS A C 1
ATOM 677 O O . LYS A 1 82 ? 17.981 -4.406 0.589 1.00 70.75 82 LYS A O 1
ATOM 682 N N . THR A 1 83 ? 17.742 -2.184 0.418 1.00 62.78 83 THR A N 1
ATOM 683 C CA . THR A 1 83 ? 18.724 -1.899 1.451 1.00 62.78 83 THR A CA 1
ATOM 684 C C . THR A 1 83 ? 18.078 -2.309 2.761 1.00 62.78 83 THR A C 1
ATOM 686 O O . THR A 1 83 ? 16.996 -1.834 3.124 1.00 62.78 83 THR A O 1
ATOM 689 N N . GLU A 1 84 ? 18.689 -3.264 3.455 1.00 59.06 84 GLU A N 1
ATOM 690 C CA . GLU A 1 84 ? 18.332 -3.508 4.838 1.00 59.06 84 GLU A CA 1
ATOM 691 C C . GLU A 1 84 ? 18.522 -2.178 5.560 1.00 59.06 84 GLU A C 1
ATOM 693 O O . GLU A 1 84 ? 19.645 -1.719 5.767 1.00 59.06 84 GLU A O 1
ATOM 698 N N . THR A 1 85 ? 17.423 -1.504 5.902 1.00 54.97 85 THR A N 1
ATOM 699 C CA . THR A 1 85 ? 17.478 -0.400 6.850 1.00 54.97 85 THR A CA 1
ATOM 700 C C . THR A 1 85 ? 17.968 -1.013 8.148 1.00 54.97 85 THR A C 1
ATOM 702 O O . THR A 1 85 ? 17.170 -1.548 8.927 1.00 54.97 85 THR A O 1
ATOM 705 N N . GLN A 1 86 ? 19.283 -0.993 8.361 1.00 48.66 86 GLN A N 1
ATOM 706 C CA . GLN A 1 86 ? 19.880 -1.312 9.638 1.00 48.66 86 GLN A CA 1
ATOM 707 C C . GLN A 1 86 ? 19.311 -0.286 10.604 1.00 48.66 86 GLN A C 1
ATOM 709 O O . GLN A 1 86 ? 19.747 0.862 10.657 1.00 48.66 86 GLN A O 1
ATOM 714 N N . LYS A 1 87 ? 18.236 -0.664 11.309 1.00 49.03 87 LYS A N 1
ATOM 715 C CA . LYS A 1 87 ? 17.693 0.153 12.387 1.00 49.03 87 LYS A CA 1
ATOM 716 C C . LYS A 1 87 ? 18.864 0.403 13.322 1.00 49.03 87 LYS A C 1
ATOM 718 O O . LYS A 1 87 ? 19.295 -0.541 13.987 1.00 49.03 87 LYS A O 1
ATOM 723 N N . SER A 1 88 ? 19.354 1.642 13.324 1.00 61.09 88 SER A N 1
ATOM 724 C CA . SER A 1 88 ? 20.401 2.105 14.227 1.00 61.09 88 SER A CA 1
ATOM 725 C C .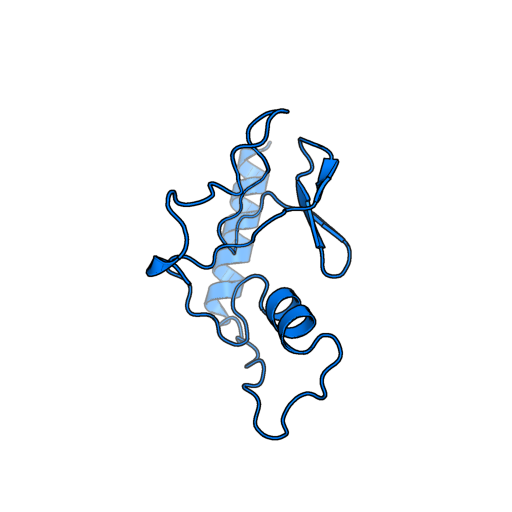 SER A 1 88 ? 20.090 1.595 15.634 1.00 61.09 88 SER A C 1
ATOM 727 O O . SER A 1 88 ? 18.922 1.550 16.043 1.00 61.09 88 SER A O 1
ATOM 729 N N . LEU A 1 89 ? 21.123 1.179 16.366 1.00 63.53 89 LEU A N 1
ATOM 730 C CA . LEU A 1 89 ? 20.996 0.681 17.737 1.00 63.53 89 LEU A CA 1
ATOM 731 C C . LEU A 1 89 ? 20.155 1.637 18.606 1.00 63.53 89 LEU A C 1
ATOM 733 O O . LEU A 1 89 ? 19.308 1.182 19.377 1.00 63.53 89 LEU A O 1
ATOM 737 N N . GLY A 1 90 ? 20.270 2.950 18.377 1.00 63.34 90 GLY A N 1
ATOM 738 C CA . GLY A 1 90 ? 19.445 3.969 19.030 1.00 63.34 90 GLY A CA 1
ATOM 739 C C . GLY A 1 90 ? 17.954 3.878 18.683 1.00 63.34 90 GLY A C 1
ATOM 740 O O . GLY A 1 90 ? 17.105 3.947 19.570 1.00 63.34 90 GLY A O 1
ATOM 741 N N . GLN A 1 91 ? 17.602 3.619 17.420 1.00 60.41 91 GLN A N 1
ATOM 742 C 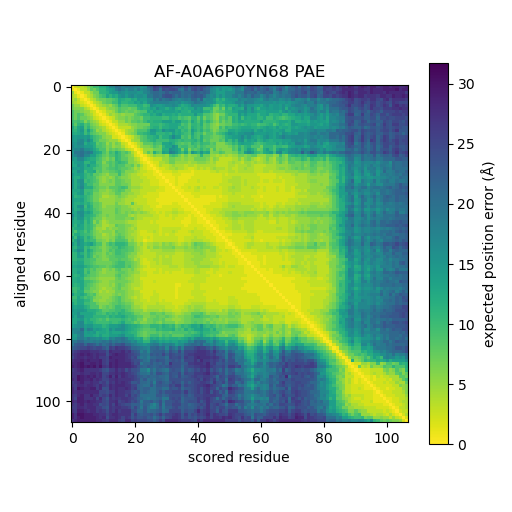CA . GLN A 1 91 ? 16.206 3.447 16.999 1.00 60.41 91 GLN A CA 1
ATOM 743 C C . GLN A 1 91 ? 15.567 2.207 17.647 1.00 60.41 91 GLN A C 1
ATOM 745 O O . GLN A 1 91 ? 14.379 2.215 17.980 1.00 60.41 91 GLN A O 1
ATOM 750 N N . ARG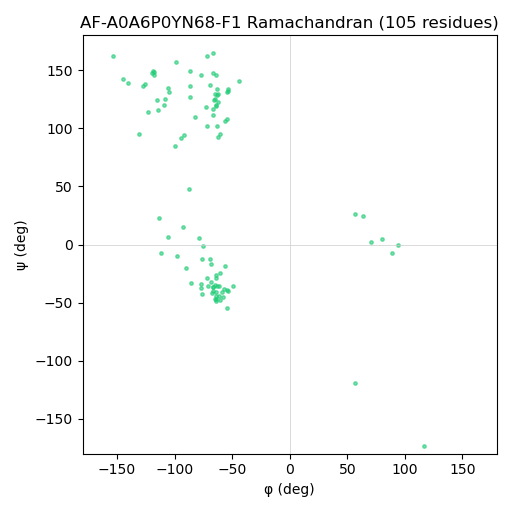 A 1 92 ? 16.341 1.129 17.849 1.00 65.88 92 ARG A N 1
ATOM 751 C CA . ARG A 1 92 ? 15.882 -0.075 18.568 1.00 65.88 92 ARG A CA 1
ATOM 752 C C . ARG A 1 92 ? 15.641 0.224 20.050 1.00 65.88 92 ARG A C 1
ATOM 754 O O . ARG A 1 92 ? 14.617 -0.197 20.586 1.00 65.88 92 ARG A O 1
ATOM 761 N N . PHE A 1 93 ? 16.526 1.000 20.674 1.00 76.12 93 PHE A N 1
ATOM 762 C CA . PHE A 1 93 ? 16.395 1.414 22.071 1.00 76.12 93 PHE A CA 1
ATOM 763 C C . PHE A 1 93 ? 15.163 2.305 22.299 1.00 76.12 93 PHE A C 1
ATOM 765 O O . PHE A 1 93 ? 14.329 1.998 23.152 1.00 76.12 93 PHE A O 1
ATOM 772 N N . ILE A 1 94 ? 14.965 3.329 21.461 1.00 75.94 94 ILE A N 1
ATOM 773 C CA . ILE A 1 94 ? 13.798 4.227 21.526 1.00 75.94 94 ILE A CA 1
ATOM 774 C C . ILE A 1 94 ? 12.486 3.444 21.379 1.00 75.94 94 ILE A C 1
ATOM 776 O O . ILE A 1 94 ? 11.519 3.696 22.100 1.00 75.94 94 ILE A O 1
ATOM 780 N N . ASN A 1 95 ? 12.442 2.462 20.475 1.00 70.69 95 ASN A N 1
ATOM 781 C CA . ASN A 1 95 ? 11.252 1.631 20.288 1.00 70.69 95 ASN A CA 1
ATOM 782 C C . ASN A 1 95 ? 10.960 0.740 21.505 1.00 70.69 95 ASN A C 1
ATOM 784 O O . ASN A 1 95 ? 9.792 0.565 21.856 1.00 70.69 95 ASN A O 1
ATOM 788 N N . LYS A 1 96 ? 11.997 0.223 22.179 1.00 70.62 96 LYS A N 1
ATOM 789 C CA . LYS A 1 96 ? 11.846 -0.577 23.404 1.00 70.62 96 LYS A CA 1
ATOM 790 C C . LYS A 1 96 ? 11.269 0.268 24.543 1.00 70.62 96 LYS A C 1
ATOM 792 O O . LYS A 1 96 ? 10.276 -0.133 25.144 1.00 70.62 96 LYS A O 1
ATOM 797 N N . VAL A 1 97 ? 11.798 1.475 24.755 1.00 84.19 97 VAL A N 1
ATOM 798 C CA . VAL A 1 97 ? 11.288 2.421 25.767 1.00 84.19 97 VAL A CA 1
ATOM 799 C C . VAL A 1 97 ? 9.837 2.824 25.477 1.00 84.19 97 VAL A C 1
ATOM 801 O O . VAL A 1 97 ? 8.991 2.776 26.369 1.00 84.19 97 VAL A O 1
ATOM 804 N N . LYS A 1 98 ? 9.498 3.135 24.217 1.00 76.81 98 LYS A N 1
ATOM 805 C CA . LYS A 1 98 ? 8.121 3.484 23.816 1.00 76.81 98 LYS A CA 1
ATOM 806 C C . LYS A 1 98 ? 7.116 2.344 23.989 1.00 76.81 98 LYS A C 1
ATOM 808 O O . LYS A 1 98 ? 5.924 2.617 24.138 1.00 76.81 98 LYS A O 1
ATOM 813 N N . ASN A 1 99 ? 7.552 1.089 23.901 1.00 74.62 99 ASN A N 1
ATOM 814 C CA . ASN A 1 99 ? 6.686 -0.063 24.155 1.00 74.62 99 ASN A CA 1
ATOM 815 C C . ASN A 1 99 ? 6.462 -0.266 25.657 1.00 74.62 99 ASN A C 1
ATOM 817 O O . ASN A 1 99 ? 5.317 -0.435 26.064 1.00 74.62 99 ASN A O 1
ATOM 821 N N . ILE A 1 100 ? 7.514 -0.143 26.474 1.00 80.69 100 ILE A N 1
ATOM 822 C CA . ILE A 1 100 ? 7.417 -0.236 27.939 1.00 80.69 100 ILE A CA 1
ATOM 823 C C . ILE A 1 100 ? 6.492 0.857 28.490 1.00 80.69 100 ILE A C 1
ATOM 825 O O . ILE A 1 100 ? 5.553 0.559 29.221 1.00 80.69 100 ILE A O 1
ATOM 829 N N . ALA A 1 101 ? 6.673 2.111 28.066 1.00 79.81 101 ALA A N 1
ATOM 830 C CA . ALA A 1 101 ? 5.823 3.220 28.504 1.00 79.81 101 ALA A CA 1
ATOM 831 C C . ALA A 1 101 ? 4.342 3.029 28.119 1.00 79.81 101 ALA A C 1
ATOM 833 O O . ALA A 1 101 ? 3.445 3.380 28.883 1.00 79.81 101 ALA A O 1
ATOM 834 N N . ARG A 1 102 ? 4.069 2.437 26.947 1.00 72.81 102 ARG A N 1
ATOM 835 C CA . ARG A 1 102 ? 2.699 2.096 26.526 1.00 72.81 102 ARG A CA 1
ATOM 836 C C . ARG A 1 102 ? 2.077 0.987 27.368 1.00 72.81 102 ARG A C 1
ATOM 838 O O . ARG A 1 102 ? 0.865 0.999 27.536 1.00 72.81 102 ARG A O 1
ATOM 845 N N . GLN A 1 103 ? 2.880 0.052 27.864 1.00 71.69 103 GLN A N 1
ATOM 846 C CA . GLN A 1 103 ? 2.419 -1.055 28.697 1.00 71.69 103 GLN A CA 1
ATOM 847 C C . GLN A 1 103 ? 2.147 -0.601 30.135 1.00 71.69 103 GLN A C 1
ATOM 849 O O . GLN A 1 103 ? 1.142 -0.998 30.707 1.00 71.69 103 GLN A O 1
ATOM 854 N N . ILE A 1 104 ? 2.969 0.311 30.665 1.00 73.69 104 ILE A N 1
ATOM 855 C CA . ILE A 1 104 ? 2.754 0.929 31.983 1.00 73.69 104 ILE A CA 1
ATOM 856 C C . ILE A 1 104 ? 1.503 1.814 31.983 1.00 73.69 104 ILE A C 1
ATOM 858 O O . ILE A 1 104 ? 0.735 1.760 32.926 1.00 73.69 104 ILE A O 1
ATOM 862 N N . LYS A 1 105 ? 1.246 2.584 30.915 1.00 69.50 105 LYS A N 1
ATOM 863 C CA . LYS A 1 105 ? 0.050 3.445 30.809 1.00 69.50 105 LYS A CA 1
ATOM 864 C C . LYS A 1 105 ? -1.272 2.665 30.659 1.00 69.50 105 LYS A C 1
ATOM 866 O O . LYS A 1 105 ? -2.340 3.268 30.690 1.00 69.50 105 LYS A O 1
ATOM 871 N N . LYS A 1 106 ? -1.205 1.360 30.382 1.00 58.66 106 LYS A N 1
ATOM 872 C CA . LYS A 1 106 ? -2.379 0.505 30.150 1.00 58.66 106 LYS A CA 1
ATOM 873 C C . LYS A 1 106 ? -2.801 -0.282 31.401 1.00 58.66 106 LYS A C 1
ATOM 875 O O . LYS A 1 106 ? -3.876 -0.875 31.363 1.00 58.66 106 LYS A O 1
ATOM 880 N N . ASN A 1 107 ? -1.969 -0.271 32.446 1.00 48.94 107 ASN A N 1
ATOM 881 C CA . ASN A 1 107 ? -2.286 -0.720 33.804 1.00 48.94 107 ASN A CA 1
ATOM 882 C C . ASN A 1 107 ? -2.649 0.488 34.670 1.00 48.94 107 ASN A C 1
ATOM 884 O O . ASN A 1 107 ? -3.408 0.279 35.636 1.00 48.94 107 ASN A O 1
#

Solvent-accessible surface area (backbone atoms only — not comparable to full-atom values): 6983 Å² total; per-residue (Å²): 112,81,90,78,47,98,63,88,83,57,90,42,68,45,97,96,41,79,50,65,75,44,56,60,70,57,86,75,53,44,79,56,92,82,40,43,30,36,76,90,77,76,41,68,53,80,51,80,38,57,79,98,48,75,91,46,57,69,36,63,66,35,66,46,53,51,50,65,73,36,64,96,47,83,78,61,93,87,59,88,66,68,57,77,78,74,71,48,72,65,58,54,50,55,52,51,52,58,49,52,54,54,55,61,75,72,108

Radius of gyration: 18.38 Å; Cα contacts (8 Å, |Δi|>4): 85; chains: 1; bounding box: 44×27×56 Å

Sequence (107 aa):
VLKHISRRLNLVRRPEGKGPGSWAGSPHFQREGDRLIDPKVGKPLQYLHWAGIRIQPGCAYWDIWEHYRYLGEAKPTNYPQKTETQKSLGQRFINKVKNIARQIKKN

Foldseek 3Di:
DVVPDPDDDDPQQDPVGGADEEAFPDPQWDDDPLWTARPVVRHTHPDYDPVVNDQAAPGRSNVSVVCVVQVVHDDDPDDGDRDPPPCPPVNVVVVVVVVVVVVVVVD

pLDDT: mean 78.17, std 12.36, range [48.66, 94.31]